Protein AF-A0A7R9L6K8-F1 (afdb_monomer)

Mean predicted aligned error: 10.0 Å

Organism: NCBI:txid1979941

Foldseek 3Di:
DDDPPQAAFAPAPPGRDGANDWDQAPQQRGTHHPQQNDCVSRVPPRPVQVPQDFDAQPQQRHGQGDDPPDDNVVSSVVCVVPPDPRD

Radius of gyration: 20.95 Å; Cα contacts (8 Å, |Δi|>4): 114; chains: 1; bounding box: 40×27×68 Å

Structure (mmCIF, N/CA/C/O backbone):
data_AF-A0A7R9L6K8-F1
#
_entry.id   AF-A0A7R9L6K8-F1
#
loop_
_atom_site.group_PDB
_atom_site.id
_atom_site.type_symbol
_atom_site.label_atom_id
_atom_site.label_alt_id
_atom_site.label_comp_id
_atom_site.label_asym_id
_atom_site.label_entity_id
_atom_site.label_seq_id
_atom_site.pdbx_PDB_ins_code
_atom_site.Cartn_x
_atom_site.Cartn_y
_atom_site.Cartn_z
_atom_site.occupancy
_atom_site.B_iso_or_equiv
_atom_site.auth_seq_id
_atom_site.auth_comp_id
_atom_site.auth_asym_id
_atom_site.auth_atom_id
_atom_site.pdbx_PDB_model_num
ATOM 1 N N . MET A 1 1 ? 12.581 -17.213 -35.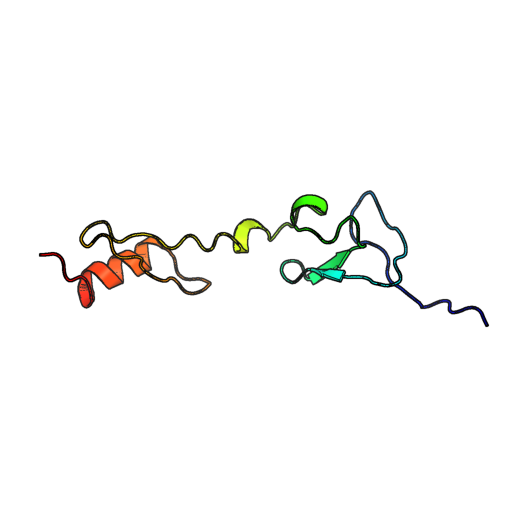738 1.00 55.41 1 MET A N 1
ATOM 2 C CA . MET A 1 1 ? 11.617 -16.150 -35.396 1.00 55.41 1 MET A CA 1
ATOM 3 C C . MET A 1 1 ? 12.168 -15.429 -34.191 1.00 55.41 1 MET A C 1
ATOM 5 O O . MET A 1 1 ? 12.402 -16.066 -33.174 1.00 55.41 1 MET A O 1
ATOM 9 N N . GLU A 1 2 ? 12.455 -14.149 -34.352 1.00 62.53 2 GLU A N 1
ATOM 10 C CA . GLU A 1 2 ? 12.851 -13.250 -33.271 1.00 62.53 2 GLU A CA 1
ATOM 11 C C . GLU A 1 2 ? 11.544 -12.673 -32.703 1.00 62.53 2 GLU A C 1
ATOM 13 O O . GLU A 1 2 ? 10.636 -12.385 -33.482 1.00 62.53 2 GLU A O 1
ATOM 18 N N . PHE A 1 3 ? 11.393 -12.578 -31.378 1.00 66.44 3 PHE A N 1
ATOM 19 C CA . PHE A 1 3 ? 10.196 -12.018 -30.731 1.00 66.44 3 PHE A CA 1
ATOM 20 C C . PHE A 1 3 ? 10.505 -10.593 -30.239 1.00 66.44 3 PHE A C 1
ATOM 22 O O . PHE A 1 3 ? 10.827 -10.420 -29.064 1.00 66.44 3 PHE A O 1
ATOM 29 N N . PRO A 1 4 ? 10.422 -9.555 -31.091 1.00 61.91 4 PRO A N 1
ATOM 30 C CA . PRO A 1 4 ? 10.888 -8.201 -30.766 1.00 61.91 4 PRO A CA 1
ATOM 31 C C . PRO A 1 4 ? 10.032 -7.450 -29.727 1.00 61.91 4 PRO A C 1
ATOM 33 O O . PRO A 1 4 ? 10.267 -6.275 -29.475 1.00 61.91 4 PRO A O 1
ATOM 36 N N . HIS A 1 5 ? 9.047 -8.111 -29.116 1.00 66.81 5 HIS A N 1
ATOM 37 C CA . HIS A 1 5 ? 8.081 -7.529 -28.174 1.00 66.81 5 HIS A CA 1
ATOM 38 C C . HIS A 1 5 ? 7.977 -8.335 -26.868 1.00 66.81 5 HIS A C 1
ATOM 40 O O . HIS A 1 5 ? 7.060 -8.114 -26.078 1.00 66.81 5 HIS A O 1
ATOM 46 N N . LEU A 1 6 ? 8.844 -9.334 -26.668 1.00 77.94 6 LEU A N 1
ATOM 47 C CA . LEU A 1 6 ? 8.760 -10.200 -25.498 1.00 77.94 6 LEU A CA 1
ATOM 48 C C . LEU A 1 6 ? 9.474 -9.538 -24.313 1.00 77.94 6 LEU A C 1
ATOM 50 O O . LEU A 1 6 ? 10.692 -9.380 -24.335 1.00 77.94 6 LEU A O 1
ATOM 54 N N . GLY A 1 7 ? 8.715 -9.196 -23.275 1.00 82.31 7 GLY A N 1
ATOM 55 C CA . GLY A 1 7 ? 9.237 -8.597 -22.045 1.00 82.31 7 GLY A CA 1
ATOM 56 C C . GLY A 1 7 ? 9.038 -7.083 -21.949 1.00 82.31 7 GLY A C 1
ATOM 57 O O . GLY A 1 7 ? 8.570 -6.435 -22.882 1.00 82.31 7 GLY A O 1
ATOM 58 N N . GLN A 1 8 ? 9.362 -6.518 -20.785 1.00 88.88 8 GLN A N 1
ATOM 59 C CA . GLN A 1 8 ? 9.332 -5.075 -20.527 1.00 88.88 8 GLN A CA 1
ATOM 60 C C . GLN A 1 8 ? 10.602 -4.632 -19.803 1.00 88.88 8 GLN A C 1
ATOM 62 O O . GLN A 1 8 ? 11.251 -5.416 -19.110 1.00 88.88 8 GLN A O 1
ATOM 67 N N . HIS A 1 9 ? 10.961 -3.363 -19.974 1.00 92.25 9 HIS A N 1
ATOM 68 C CA . HIS A 1 9 ? 12.111 -2.782 -19.297 1.00 92.25 9 HIS A CA 1
ATOM 69 C C . HIS A 1 9 ? 11.768 -2.427 -17.850 1.00 92.25 9 HIS A C 1
ATOM 7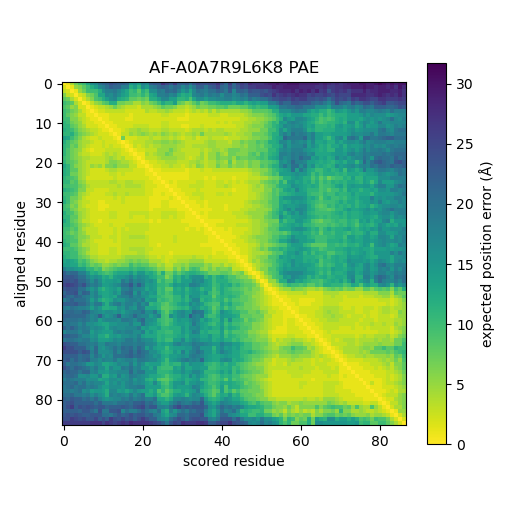1 O O . HIS A 1 9 ? 10.693 -1.903 -17.563 1.00 92.25 9 HIS A O 1
ATOM 77 N N . CYS A 1 10 ? 12.706 -2.694 -16.943 1.00 93.38 10 CYS A N 1
ATOM 78 C CA . CYS A 1 10 ? 12.612 -2.255 -15.559 1.00 93.38 10 CYS A CA 1
ATOM 79 C C . CYS A 1 10 ? 12.522 -0.720 -15.484 1.00 93.38 10 CYS A C 1
ATOM 81 O O . CYS A 1 10 ? 13.354 -0.024 -16.063 1.00 93.38 10 CYS A O 1
ATOM 83 N N . SER A 1 11 ? 11.554 -0.206 -14.725 1.00 94.12 11 SER A N 1
ATOM 84 C CA . SER A 1 11 ? 11.321 1.230 -14.496 1.00 94.12 11 SER A CA 1
ATOM 85 C C . SER A 1 11 ? 12.253 1.819 -13.430 1.00 94.12 11 SER A C 1
ATOM 87 O O . SER A 1 11 ? 12.056 2.951 -12.997 1.00 94.12 11 SER A O 1
ATOM 89 N N . HIS A 1 12 ? 13.224 1.040 -12.944 1.00 93.25 12 HIS A N 1
ATOM 90 C CA . HIS A 1 12 ? 14.238 1.520 -12.014 1.00 93.25 12 HIS A CA 1
ATOM 91 C C . HIS A 1 12 ? 15.316 2.307 -12.767 1.00 93.25 12 HIS A C 1
ATOM 93 O O . HIS A 1 12 ? 15.845 1.823 -13.771 1.00 93.25 12 HIS A O 1
ATOM 99 N N . GLU A 1 13 ? 15.648 3.480 -12.230 1.00 89.38 13 GLU A N 1
ATOM 100 C CA . GLU A 1 13 ? 16.456 4.547 -12.841 1.00 89.38 13 GLU A CA 1
ATOM 101 C C . GLU A 1 13 ? 17.832 4.062 -13.322 1.00 89.38 13 GLU A C 1
ATOM 103 O O . GLU A 1 13 ? 18.350 4.516 -14.341 1.00 89.38 13 GLU A O 1
ATOM 108 N N . GLU A 1 14 ? 18.411 3.106 -12.595 1.00 90.69 14 GLU A N 1
ATOM 109 C CA . GLU A 1 14 ? 19.763 2.596 -12.835 1.00 90.69 14 GLU A CA 1
ATOM 110 C C . GLU A 1 14 ? 19.779 1.245 -13.574 1.00 90.69 14 GLU A C 1
ATOM 112 O O . GLU A 1 14 ? 20.834 0.786 -14.006 1.00 90.69 14 GLU A O 1
ATOM 117 N N . CYS A 1 15 ? 18.624 0.585 -13.740 1.00 91.12 15 CYS A N 1
ATOM 118 C CA . CYS A 1 15 ? 18.562 -0.785 -14.255 1.00 91.12 15 CYS A CA 1
ATOM 119 C C . CYS A 1 15 ? 18.232 -0.842 -15.749 1.00 91.12 15 CYS A C 1
ATOM 121 O O . CYS A 1 15 ? 18.989 -1.432 -16.518 1.00 91.12 15 CYS A O 1
ATOM 123 N N . HIS A 1 16 ? 17.070 -0.307 -16.150 1.00 84.75 16 HIS A N 1
ATOM 124 C CA . HIS A 1 16 ? 16.517 -0.354 -17.517 1.00 84.75 16 HIS A CA 1
ATOM 125 C C . HIS A 1 16 ? 16.639 -1.707 -18.258 1.00 84.75 16 HIS A C 1
ATOM 127 O O . HIS A 1 16 ? 16.565 -1.764 -19.488 1.00 84.75 16 HIS A O 1
ATOM 133 N N . ARG A 1 17 ? 16.817 -2.819 -17.535 1.00 87.88 17 ARG A N 1
ATOM 134 C CA . ARG A 1 17 ? 17.005 -4.155 -18.105 1.00 87.88 17 ARG A CA 1
ATOM 135 C C . ARG A 1 17 ? 15.689 -4.66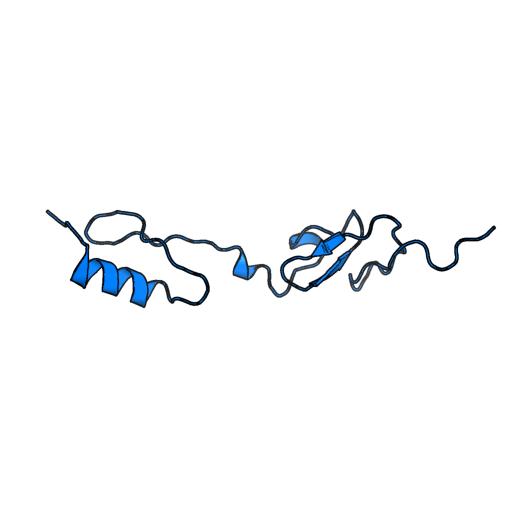7 -18.679 1.00 87.88 17 ARG A C 1
ATOM 137 O O . ARG A 1 17 ? 14.663 -4.575 -18.008 1.00 87.88 17 ARG A O 1
ATOM 144 N N . LEU A 1 18 ? 15.741 -5.248 -19.878 1.00 88.69 18 LEU A N 1
ATOM 145 C CA . LEU A 1 18 ? 14.625 -5.997 -20.454 1.00 88.69 18 LEU A CA 1
ATOM 146 C C . LEU A 1 18 ? 14.439 -7.307 -19.677 1.00 88.69 18 LEU A C 1
ATOM 148 O O . LEU A 1 18 ? 15.344 -8.144 -19.641 1.00 88.69 18 LEU A O 1
ATOM 152 N N . ASP A 1 19 ? 13.275 -7.465 -19.055 1.00 85.69 19 ASP A N 1
ATOM 153 C CA . ASP A 1 19 ? 12.887 -8.660 -18.314 1.00 85.69 19 ASP A CA 1
ATOM 154 C C . ASP A 1 19 ? 11.676 -9.328 -18.975 1.00 85.69 19 ASP A C 1
ATOM 156 O O . ASP A 1 19 ? 10.745 -8.657 -19.427 1.00 85.69 19 ASP A O 1
ATOM 160 N N . PHE A 1 20 ? 11.696 -10.657 -19.055 1.00 86.56 20 PHE A N 1
ATOM 161 C CA . PHE A 1 20 ? 10.637 -11.444 -19.690 1.00 86.56 20 PHE A CA 1
ATOM 162 C C . PHE A 1 20 ? 9.481 -11.764 -18.733 1.00 86.56 20 PHE A C 1
ATOM 164 O O . PHE A 1 20 ? 8.403 -12.134 -19.196 1.00 86.56 20 PHE A O 1
ATOM 171 N N . LEU A 1 21 ? 9.688 -11.590 -17.421 1.00 87.19 21 LEU A N 1
ATOM 172 C CA . LEU A 1 21 ? 8.671 -11.692 -16.376 1.00 87.19 21 LEU A CA 1
ATOM 173 C C . LEU A 1 21 ? 8.569 -10.361 -15.608 1.00 87.19 21 LEU A C 1
ATOM 175 O O . LEU A 1 21 ? 8.871 -10.297 -14.414 1.00 87.19 21 LEU A O 1
ATOM 179 N N . PRO A 1 22 ? 8.138 -9.281 -16.283 1.00 86.56 22 PRO A N 1
ATOM 180 C CA . PRO A 1 22 ? 7.972 -7.993 -15.636 1.00 86.56 22 PRO A CA 1
ATOM 181 C C . PRO A 1 22 ? 6.910 -8.048 -14.534 1.00 86.56 22 PRO A C 1
ATOM 183 O O . PRO A 1 22 ? 5.787 -8.504 -14.760 1.00 86.56 22 PRO A O 1
ATOM 186 N N . VAL A 1 23 ? 7.243 -7.520 -13.358 1.00 91.69 23 VAL A N 1
ATOM 187 C CA . VAL A 1 23 ? 6.331 -7.413 -12.214 1.00 91.69 23 VAL A CA 1
ATOM 188 C C . VAL A 1 23 ? 5.809 -5.986 -12.131 1.00 91.69 23 VAL A C 1
ATOM 190 O O . VAL A 1 23 ? 6.586 -5.036 -12.058 1.00 91.69 23 VAL A O 1
ATOM 193 N N . LYS A 1 24 ? 4.485 -5.821 -12.136 1.00 93.94 24 LYS A N 1
ATOM 194 C CA . LYS A 1 24 ? 3.850 -4.520 -11.920 1.00 93.94 24 LYS A CA 1
ATOM 195 C C . LYS A 1 24 ? 3.682 -4.280 -10.422 1.00 93.94 24 LYS A C 1
ATOM 197 O O . LYS A 1 24 ? 3.088 -5.101 -9.738 1.00 93.94 24 LYS A O 1
ATOM 202 N N . CYS A 1 25 ? 4.180 -3.151 -9.935 1.00 93.00 25 CYS A N 1
ATOM 203 C CA . CYS A 1 25 ? 4.007 -2.728 -8.552 1.00 93.00 25 CYS A CA 1
ATOM 204 C C . CYS A 1 25 ? 2.560 -2.273 -8.305 1.00 93.00 25 CYS A C 1
ATOM 206 O O . CYS A 1 25 ? 2.059 -1.396 -9.011 1.00 93.00 25 CYS A O 1
ATOM 208 N N . ASP A 1 26 ? 1.896 -2.816 -7.284 1.00 90.06 26 ASP A N 1
ATOM 209 C CA . ASP A 1 26 ? 0.501 -2.480 -6.960 1.00 90.06 26 ASP A CA 1
ATOM 210 C C . ASP A 1 26 ? 0.323 -1.057 -6.403 1.00 90.06 26 ASP A C 1
ATOM 212 O O . ASP A 1 26 ? -0.777 -0.509 -6.444 1.00 90.06 26 ASP A O 1
ATOM 216 N N . LEU A 1 27 ? 1.397 -0.437 -5.899 1.00 89.62 27 LEU A N 1
ATOM 217 C CA . LEU A 1 27 ? 1.344 0.897 -5.292 1.00 89.62 27 LEU A CA 1
ATOM 218 C C . LEU A 1 27 ? 1.649 2.026 -6.275 1.00 89.62 27 LEU A C 1
ATOM 220 O O . LEU A 1 27 ? 0.962 3.044 -6.271 1.00 89.62 27 LEU A O 1
ATOM 224 N N . CYS A 1 28 ? 2.701 1.896 -7.088 1.00 91.81 28 CYS A N 1
ATOM 225 C CA . CYS A 1 28 ? 3.108 2.937 -8.041 1.00 91.81 28 CYS A CA 1
ATOM 226 C C . CYS A 1 28 ? 2.747 2.610 -9.496 1.00 91.81 28 CYS A C 1
ATOM 228 O O . CYS A 1 28 ? 2.985 3.434 -10.370 1.00 91.81 28 CYS A O 1
ATOM 230 N N . ALA A 1 29 ? 2.173 1.429 -9.764 1.00 91.75 29 ALA A N 1
ATOM 231 C CA . ALA A 1 29 ? 1.777 0.943 -11.089 1.00 91.75 29 ALA A CA 1
ATOM 232 C C . ALA A 1 29 ? 2.909 0.824 -12.132 1.00 91.75 29 ALA A C 1
ATOM 234 O O . ALA A 1 29 ? 2.631 0.441 -13.272 1.00 91.75 29 ALA A O 1
ATOM 235 N N . ASN A 1 30 ? 4.162 1.085 -11.747 1.00 93.12 30 ASN A N 1
ATOM 236 C CA . ASN A 1 30 ? 5.348 0.903 -12.582 1.00 93.12 30 ASN A CA 1
ATOM 237 C C . ASN A 1 30 ? 5.762 -0.570 -12.662 1.00 93.12 30 ASN A C 1
ATOM 239 O O . ASN A 1 30 ? 5.375 -1.393 -11.830 1.00 93.12 30 ASN A O 1
ATOM 243 N N . VAL A 1 31 ? 6.565 -0.892 -13.675 1.00 94.06 31 VAL A N 1
ATOM 244 C CA . VAL A 1 31 ? 6.983 -2.261 -13.990 1.00 94.06 31 VAL A CA 1
ATOM 245 C C . VAL A 1 31 ? 8.461 -2.453 -13.674 1.00 94.06 31 VAL A C 1
ATOM 247 O O . VAL A 1 31 ? 9.290 -1.660 -14.112 1.00 94.06 31 VAL A O 1
ATOM 250 N N . TYR A 1 32 ? 8.807 -3.517 -12.954 1.00 94.25 32 TYR A N 1
ATOM 251 C CA . TYR A 1 32 ? 10.166 -3.801 -12.496 1.00 94.25 32 TYR A CA 1
ATOM 252 C C . TYR A 1 32 ? 10.586 -5.242 -12.813 1.00 94.25 32 TYR A C 1
ATOM 254 O O . TYR A 1 32 ? 9.748 -6.121 -13.017 1.00 94.25 32 TYR A O 1
ATOM 262 N N . CYS A 1 33 ? 11.897 -5.482 -12.876 1.00 93.88 33 CYS A N 1
ATOM 263 C CA . CYS A 1 33 ? 12.464 -6.825 -13.018 1.00 93.88 33 CYS A CA 1
ATOM 264 C C . CYS A 1 33 ? 12.502 -7.571 -11.673 1.00 93.88 33 CYS A C 1
ATOM 266 O O . CYS A 1 33 ? 12.232 -6.992 -10.619 1.00 93.88 33 CYS A O 1
ATOM 268 N N . LEU A 1 34 ? 12.907 -8.842 -11.699 1.00 90.69 34 LEU A N 1
ATOM 269 C CA . LEU A 1 34 ? 12.945 -9.720 -10.521 1.00 90.69 34 LEU A CA 1
ATOM 270 C C . LEU A 1 34 ? 13.895 -9.258 -9.396 1.00 90.69 34 LEU A C 1
ATOM 272 O O . LEU A 1 34 ? 13.791 -9.738 -8.274 1.00 90.69 34 LEU A O 1
ATOM 276 N N . ASP A 1 35 ? 14.810 -8.336 -9.686 1.00 92.25 35 ASP A N 1
ATOM 277 C CA . ASP A 1 35 ? 15.732 -7.749 -8.703 1.00 92.25 35 ASP A CA 1
ATOM 278 C C . ASP A 1 35 ? 15.154 -6.468 -8.059 1.00 92.25 35 ASP A C 1
ATOM 280 O O . ASP A 1 35 ? 15.392 -6.162 -6.890 1.00 92.25 35 ASP A O 1
ATOM 284 N N . HIS A 1 36 ? 14.300 -5.752 -8.803 1.00 93.62 36 HIS A N 1
ATOM 285 C CA . HIS A 1 36 ? 13.751 -4.447 -8.413 1.00 93.62 36 HIS A CA 1
ATOM 286 C C . HIS A 1 36 ? 12.250 -4.468 -8.068 1.00 93.62 36 HIS A C 1
ATOM 288 O O . HIS A 1 36 ? 11.664 -3.417 -7.816 1.00 93.62 36 HIS A O 1
ATOM 294 N N . TYR A 1 37 ? 11.607 -5.641 -8.046 1.00 91.12 37 TYR A N 1
ATOM 295 C CA . TYR A 1 37 ? 10.168 -5.766 -7.766 1.00 91.12 37 TYR A CA 1
ATOM 296 C C . TYR A 1 37 ? 9.776 -5.370 -6.334 1.00 91.12 37 TYR A C 1
ATOM 298 O O . TYR A 1 37 ? 8.645 -4.940 -6.110 1.00 91.12 37 TYR A O 1
ATOM 306 N N . SER A 1 38 ? 10.689 -5.505 -5.366 1.00 91.75 38 SER A N 1
ATOM 307 C CA . SER A 1 38 ? 10.416 -5.154 -3.970 1.00 91.75 38 SER A CA 1
ATOM 308 C C . SER A 1 38 ? 10.261 -3.638 -3.805 1.00 91.75 38 SER A C 1
ATOM 310 O O . SER A 1 38 ? 10.952 -2.867 -4.478 1.00 91.75 38 SER A O 1
ATOM 312 N N . TYR A 1 39 ? 9.374 -3.197 -2.904 1.00 91.00 39 TYR A N 1
ATOM 313 C CA . TYR A 1 39 ? 9.143 -1.768 -2.647 1.00 91.00 39 TYR A CA 1
ATOM 314 C C . TYR A 1 39 ? 10.415 -1.029 -2.217 1.00 91.00 39 TYR A C 1
ATOM 316 O O . TYR A 1 39 ? 10.586 0.139 -2.563 1.00 91.00 39 TYR A O 1
ATOM 324 N N . GLU A 1 40 ? 11.313 -1.710 -1.506 1.00 90.44 40 GLU A N 1
ATOM 325 C CA . GLU A 1 40 ? 12.601 -1.169 -1.069 1.00 90.44 40 GLU A CA 1
ATOM 326 C C . GLU A 1 40 ? 13.573 -1.026 -2.246 1.00 90.44 40 GLU A C 1
ATOM 328 O O . GLU A 1 40 ? 14.159 0.043 -2.425 1.00 90.44 40 GLU A O 1
ATOM 333 N N . SER A 1 41 ?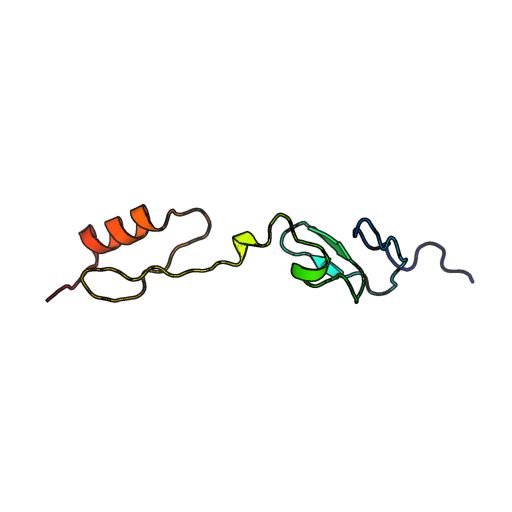 13.683 -2.054 -3.099 1.00 91.56 41 SER A N 1
ATOM 334 C CA . SER A 1 41 ? 14.610 -2.062 -4.240 1.00 91.56 41 SER A CA 1
ATOM 335 C C . SER A 1 41 ? 14.341 -0.923 -5.224 1.00 91.56 41 SER A C 1
ATOM 337 O O . SER A 1 41 ? 15.280 -0.340 -5.756 1.00 91.56 41 SER A O 1
ATOM 339 N N . HIS A 1 42 ? 13.072 -0.577 -5.470 1.00 92.19 42 HIS A N 1
ATOM 340 C CA . HIS A 1 42 ? 12.725 0.545 -6.349 1.00 92.19 42 HIS A CA 1
ATOM 341 C C . HIS A 1 42 ? 12.367 1.838 -5.612 1.00 92.19 42 HIS A C 1
ATOM 343 O O . HIS A 1 42 ? 11.883 2.766 -6.259 1.00 92.19 42 HIS A O 1
ATOM 349 N N . LYS A 1 43 ? 12.592 1.904 -4.289 1.00 90.12 43 LYS A N 1
ATOM 350 C CA . LYS A 1 43 ? 12.259 3.056 -3.433 1.00 90.12 43 LYS A CA 1
ATOM 351 C C . LYS A 1 43 ? 10.854 3.585 -3.734 1.00 90.12 43 LYS A C 1
ATOM 353 O O . LYS A 1 43 ? 10.683 4.727 -4.158 1.00 90.12 43 LYS A O 1
ATOM 358 N N . CYS A 1 44 ? 9.853 2.715 -3.585 1.00 90.81 44 CYS A N 1
ATOM 359 C CA . CYS A 1 44 ? 8.497 2.995 -4.041 1.00 90.81 44 CYS A CA 1
ATOM 360 C C . CYS A 1 44 ? 7.989 4.327 -3.464 1.00 90.81 44 CYS A C 1
ATOM 362 O O . CYS A 1 44 ? 7.890 4.449 -2.240 1.00 90.81 44 CYS A O 1
ATOM 364 N N . PRO A 1 45 ? 7.591 5.301 -4.305 1.00 86.50 45 PRO A N 1
ATOM 365 C CA . PRO A 1 45 ? 7.099 6.592 -3.819 1.00 86.50 45 PRO A CA 1
ATOM 366 C C . PRO A 1 45 ? 5.827 6.445 -2.973 1.00 86.50 45 PRO A C 1
ATOM 368 O O . PRO A 1 45 ? 5.534 7.289 -2.134 1.00 86.50 45 PRO A O 1
ATOM 371 N N . ASN A 1 46 ? 5.102 5.340 -3.166 1.00 84.56 46 ASN A N 1
ATOM 372 C CA . ASN A 1 46 ? 3.865 5.020 -2.471 1.00 84.56 46 ASN A CA 1
ATOM 373 C C . ASN A 1 46 ? 4.051 3.930 -1.393 1.00 84.56 46 ASN A C 1
ATOM 375 O O . ASN A 1 46 ? 3.054 3.405 -0.901 1.00 84.56 46 ASN A O 1
ATOM 379 N N . ALA A 1 47 ? 5.291 3.587 -1.002 1.00 80.19 47 ALA A N 1
ATOM 380 C CA . ALA A 1 47 ? 5.566 2.575 0.031 1.00 80.19 47 ALA A CA 1
ATOM 381 C C . ALA A 1 47 ? 4.859 2.877 1.363 1.00 80.19 47 ALA A C 1
ATOM 383 O O . ALA A 1 47 ? 4.351 1.965 2.005 1.00 80.19 47 ALA A O 1
ATOM 384 N N . HIS A 1 48 ? 4.745 4.158 1.726 1.00 68.12 48 HIS A N 1
ATOM 385 C CA . HIS A 1 48 ? 4.112 4.623 2.968 1.00 68.12 48 HIS A CA 1
ATOM 386 C C . HIS A 1 48 ? 2.605 4.286 3.059 1.00 68.12 48 HIS A C 1
ATOM 388 O O . HIS A 1 48 ? 1.970 4.441 4.099 1.00 68.12 48 HIS A O 1
ATOM 394 N N . HIS A 1 49 ? 1.985 3.819 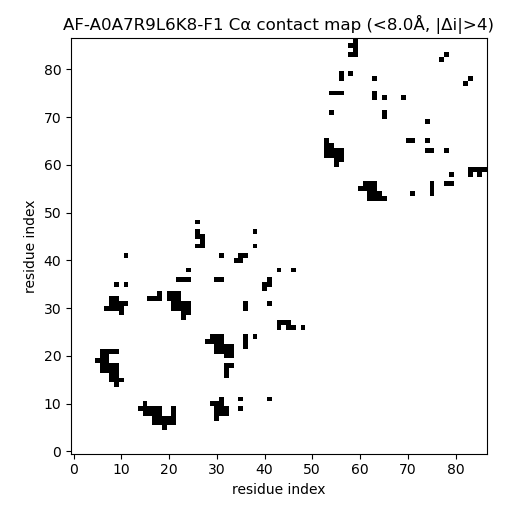1.970 1.00 66.19 49 HIS A N 1
ATOM 395 C CA . HIS A 1 49 ? 0.608 3.319 1.996 1.00 66.19 49 HIS A CA 1
ATOM 396 C C . HIS A 1 49 ? 0.492 1.869 2.507 1.00 66.19 49 HIS A C 1
ATOM 398 O O . HIS A 1 49 ? -0.632 1.368 2.602 1.00 66.19 49 HIS A O 1
ATOM 404 N N . LEU A 1 50 ? 1.609 1.180 2.794 1.00 62.88 50 LEU A N 1
ATOM 405 C CA . LEU A 1 50 ? 1.602 -0.145 3.431 1.00 62.88 50 LEU A CA 1
ATOM 406 C C . LEU A 1 50 ? 1.578 -0.098 4.955 1.00 62.88 50 LEU A C 1
ATOM 408 O O . LEU A 1 50 ? 1.294 -1.135 5.557 1.00 62.88 50 LEU A O 1
ATOM 412 N N . ASP A 1 51 ? 1.850 1.054 5.568 1.00 62.56 51 ASP A N 1
ATOM 413 C CA . ASP A 1 51 ? 1.796 1.238 7.015 1.00 62.56 51 ASP A CA 1
ATOM 414 C C . ASP A 1 51 ? 0.338 1.182 7.500 1.00 62.56 51 ASP A C 1
ATOM 416 O O . ASP A 1 51 ? -0.281 2.178 7.869 1.00 62.56 51 ASP A O 1
ATOM 420 N N . ASN A 1 52 ? -0.235 -0.024 7.499 1.00 66.56 52 ASN A N 1
ATOM 421 C CA 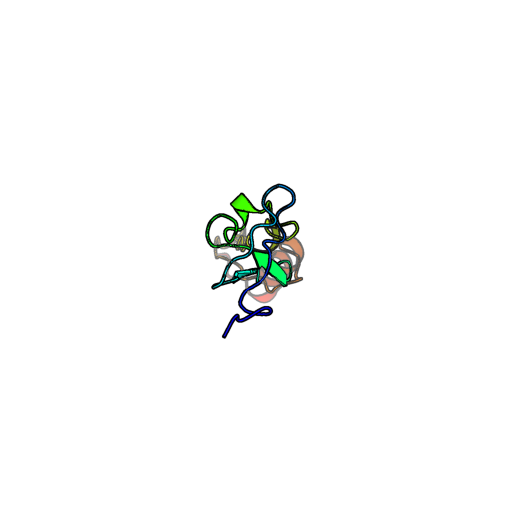. ASN A 1 52 ? -1.479 -0.365 8.178 1.00 66.56 52 ASN A CA 1
ATOM 422 C C . ASN A 1 52 ? -1.210 -0.400 9.689 1.00 66.56 52 ASN A C 1
ATOM 424 O O . ASN A 1 52 ? -1.305 -1.445 10.335 1.00 66.56 52 ASN A O 1
ATOM 428 N N . GLN A 1 53 ? -0.826 0.737 10.263 1.00 72.31 53 GLN A N 1
ATOM 429 C CA . GLN A 1 53 ? -0.767 0.875 11.708 1.00 72.31 53 GLN A CA 1
ATOM 430 C C . GLN A 1 53 ? -2.197 1.010 12.226 1.00 72.31 53 GLN A C 1
ATOM 432 O O . GLN A 1 53 ? -2.885 1.994 11.962 1.00 72.31 53 GLN A O 1
ATOM 437 N N . VAL A 1 54 ? -2.656 -0.014 12.943 1.00 85.19 54 VAL A N 1
ATOM 438 C CA . VAL A 1 54 ? -3.946 0.013 13.632 1.00 85.19 54 VAL A CA 1
ATOM 439 C C . VAL A 1 54 ? -3.727 0.724 14.968 1.00 85.19 54 VAL A C 1
ATOM 441 O O . VAL A 1 54 ? -3.015 0.179 15.816 1.00 85.19 54 VAL A O 1
ATOM 444 N N . PRO A 1 55 ? -4.269 1.936 15.177 1.00 88.50 55 PRO A N 1
ATOM 445 C CA . PRO A 1 55 ? -4.123 2.624 16.446 1.00 88.50 55 PRO A CA 1
ATOM 446 C C . PRO A 1 55 ? -4.863 1.858 17.538 1.00 88.50 55 PRO A C 1
ATOM 448 O O . PRO A 1 55 ? -5.873 1.190 17.300 1.00 88.50 55 PRO A O 1
ATOM 451 N N . ILE A 1 56 ? -4.366 1.993 18.758 1.00 90.50 56 ILE A N 1
ATOM 452 C CA . ILE A 1 56 ? -5.014 1.452 19.945 1.00 90.50 56 ILE A CA 1
ATOM 453 C C . ILE A 1 56 ? -5.828 2.567 20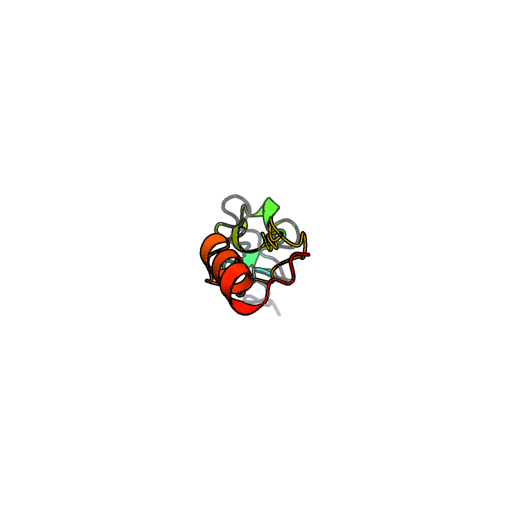.596 1.00 90.50 56 ILE A C 1
ATOM 455 O O . ILE A 1 56 ? -5.351 3.697 20.717 1.00 90.50 56 ILE A O 1
ATOM 459 N N . CYS A 1 57 ? -7.050 2.255 21.020 1.00 92.88 57 CYS A N 1
ATOM 460 C CA . CYS A 1 57 ? -7.832 3.171 21.836 1.00 92.88 57 CYS A CA 1
ATOM 461 C C . CYS A 1 57 ? -7.141 3.360 23.199 1.00 92.88 57 CYS A C 1
ATOM 463 O O . CYS A 1 57 ? -6.904 2.369 23.890 1.00 92.88 57 CYS A O 1
ATOM 465 N N . PRO A 1 58 ? -6.846 4.597 23.633 1.00 90.75 58 PRO A N 1
ATOM 466 C CA . PRO A 1 58 ? -6.157 4.835 24.900 1.00 90.75 58 PRO A CA 1
ATOM 467 C C . PRO A 1 58 ? -7.015 4.540 26.142 1.00 90.75 58 PRO A C 1
ATOM 469 O O . PRO A 1 58 ? -6.465 4.495 27.237 1.00 90.75 58 PRO A O 1
ATOM 472 N N . LEU A 1 59 ? -8.335 4.364 25.993 1.00 92.50 59 LEU A N 1
ATOM 473 C CA . LEU A 1 59 ? -9.252 4.157 27.119 1.00 92.50 59 LEU A CA 1
ATOM 474 C C . LEU A 1 59 ? -9.573 2.674 27.357 1.00 92.50 59 LEU A C 1
ATOM 476 O O . LEU A 1 59 ? -9.528 2.216 28.491 1.00 92.50 59 LEU A O 1
ATOM 480 N N . CYS A 1 60 ? -9.882 1.904 26.308 1.00 93.25 60 CYS A N 1
ATOM 481 C CA . CYS A 1 60 ? -10.201 0.471 26.428 1.00 93.25 60 CYS A CA 1
ATOM 482 C C . CYS A 1 60 ? -9.062 -0.454 25.966 1.00 93.25 60 CYS A C 1
ATOM 484 O O . CYS A 1 60 ? -9.171 -1.676 26.046 1.00 93.25 60 CYS A O 1
ATOM 486 N N . ASN 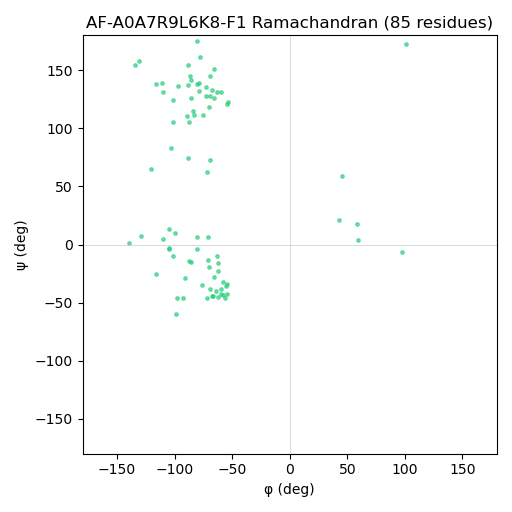A 1 61 ? -7.965 0.108 25.449 1.00 90.31 61 ASN A N 1
ATOM 487 C CA . ASN A 1 61 ? -6.809 -0.625 24.932 1.00 90.31 61 ASN A CA 1
ATOM 488 C C . ASN A 1 61 ? -7.136 -1.608 23.778 1.00 90.31 61 ASN A C 1
ATOM 490 O O . ASN A 1 61 ? -6.332 -2.491 23.464 1.00 90.31 61 ASN A O 1
ATOM 494 N N . GLN A 1 62 ? -8.291 -1.453 23.119 1.00 90.75 62 GLN A N 1
ATOM 495 C CA . GLN A 1 62 ? -8.677 -2.249 21.953 1.00 90.75 62 GLN A CA 1
ATOM 496 C C . GLN A 1 62 ? -8.130 -1.643 20.647 1.00 90.75 62 GLN A C 1
ATOM 498 O O . GLN A 1 62 ? -8.053 -0.416 20.513 1.00 90.75 62 GLN A O 1
ATOM 503 N N . PRO A 1 63 ? -7.752 -2.479 19.662 1.00 89.75 63 PRO A N 1
ATOM 504 C CA . PRO A 1 63 ? -7.331 -2.013 18.346 1.00 89.75 63 PRO A CA 1
ATOM 505 C C . PRO A 1 63 ? -8.513 -1.427 17.570 1.00 89.75 63 PRO A C 1
ATOM 507 O O . PRO A 1 63 ? -9.536 -2.087 17.391 1.00 89.75 63 PRO A O 1
ATOM 510 N N . VAL A 1 64 ? -8.357 -0.204 17.063 1.00 91.12 64 VAL A N 1
ATOM 511 C CA . VAL A 1 64 ? -9.403 0.502 16.316 1.00 91.12 64 VAL A CA 1
ATOM 512 C C . VAL A 1 64 ? -9.107 0.416 14.813 1.00 91.12 64 VAL A C 1
ATOM 514 O O . VAL A 1 64 ? -8.211 1.111 14.328 1.00 91.12 64 VAL A O 1
ATOM 517 N N . PRO A 1 65 ? -9.836 -0.410 14.036 1.00 87.81 65 PRO A N 1
ATOM 518 C CA . PRO A 1 65 ? -9.575 -0.572 12.610 1.00 87.81 65 PRO A CA 1
ATOM 519 C C . PRO A 1 65 ? -9.908 0.706 11.829 1.00 87.81 65 PRO A C 1
ATOM 521 O O . PRO A 1 65 ? -10.992 1.282 11.971 1.00 87.81 65 PRO A O 1
ATOM 524 N N . ILE A 1 66 ? -8.981 1.116 10.959 1.00 83.38 66 ILE A N 1
ATOM 525 C CA . ILE A 1 66 ? -9.122 2.280 10.080 1.00 83.38 66 ILE A CA 1
ATOM 526 C C . ILE A 1 66 ? -9.240 1.813 8.626 1.00 83.38 66 ILE A C 1
ATOM 528 O O . ILE A 1 66 ? -8.521 0.914 8.188 1.00 83.38 66 ILE A O 1
ATOM 532 N N . THR A 1 67 ? -10.131 2.443 7.859 1.00 79.12 67 THR A N 1
ATOM 533 C CA . THR A 1 67 ? -10.204 2.248 6.402 1.00 79.12 67 THR A CA 1
ATOM 534 C C . THR A 1 67 ? -9.283 3.212 5.650 1.00 79.12 67 THR A C 1
ATOM 536 O O . THR A 1 67 ? -8.954 4.295 6.134 1.00 79.12 67 THR A O 1
ATOM 539 N N . ARG A 1 68 ? -8.850 2.837 4.438 1.00 73.50 68 ARG A N 1
ATOM 540 C CA . ARG A 1 68 ? -7.962 3.673 3.611 1.00 73.50 68 ARG A CA 1
ATOM 541 C C . ARG A 1 68 ? -8.570 5.070 3.415 1.00 73.50 68 ARG A C 1
ATOM 543 O O . ARG A 1 68 ? -9.661 5.192 2.869 1.00 73.50 68 ARG A O 1
ATOM 550 N N . GLY A 1 69 ? -7.842 6.104 3.837 1.00 75.00 69 GLY A N 1
ATOM 551 C CA . GLY A 1 69 ? -8.256 7.508 3.721 1.00 75.00 69 GLY A CA 1
ATOM 552 C C . GLY A 1 69 ? -8.899 8.110 4.976 1.00 75.00 69 GLY A C 1
ATOM 553 O O . GLY A 1 69 ? -9.118 9.317 5.007 1.00 75.00 69 GLY A O 1
ATOM 554 N N . GLN A 1 70 ? -9.168 7.321 6.020 1.00 80.25 70 GLN A N 1
ATOM 555 C CA . GLN A 1 70 ? -9.557 7.859 7.326 1.00 80.25 70 GLN A CA 1
ATOM 556 C C . GLN A 1 70 ? -8.321 8.203 8.164 1.00 80.25 70 GLN A C 1
ATOM 558 O O . GLN A 1 70 ? -7.329 7.477 8.157 1.00 80.25 70 GLN A O 1
ATOM 563 N N . LEU A 1 71 ? -8.393 9.312 8.902 1.00 83.75 71 LEU A N 1
ATOM 564 C CA . LEU A 1 71 ? -7.339 9.707 9.832 1.00 83.75 71 LEU A CA 1
ATOM 565 C C . LEU A 1 71 ? -7.463 8.922 11.150 1.00 83.75 71 LEU A C 1
ATOM 567 O O . LEU A 1 71 ? -8.586 8.779 11.653 1.00 83.75 71 LEU A O 1
ATOM 571 N N . PRO A 1 72 ? -6.341 8.452 11.730 1.00 85.19 72 PRO A N 1
ATOM 572 C CA . PRO A 1 72 ? -6.337 7.674 12.967 1.00 85.19 72 PRO A CA 1
ATOM 573 C C . PRO A 1 72 ? -7.022 8.414 14.118 1.00 85.19 72 PRO A C 1
ATOM 575 O O . PRO A 1 72 ? -7.891 7.837 14.768 1.00 85.19 72 PRO A O 1
ATOM 578 N N . ASP A 1 73 ? -6.721 9.701 14.310 1.00 87.81 73 ASP A N 1
ATOM 579 C CA . ASP A 1 73 ? -7.276 10.509 15.402 1.00 87.81 73 ASP A CA 1
ATOM 580 C C . ASP A 1 73 ? -8.806 10.595 15.352 1.00 87.81 73 ASP A C 1
ATOM 582 O O . ASP A 1 73 ? -9.484 10.427 16.365 1.00 87.81 73 ASP A O 1
ATOM 586 N N . ILE A 1 74 ? -9.368 10.791 14.155 1.00 89.25 74 ILE A N 1
ATOM 587 C CA . ILE A 1 74 ? -10.819 10.895 13.958 1.00 89.25 74 ILE A CA 1
ATOM 588 C C . ILE A 1 74 ? -11.496 9.552 14.232 1.00 89.25 74 ILE A C 1
ATOM 590 O O . ILE A 1 74 ? -12.523 9.496 14.907 1.00 89.25 74 ILE A O 1
ATOM 594 N N . ARG A 1 75 ? -10.924 8.455 13.722 1.00 91.06 75 ARG A N 1
ATOM 595 C CA . ARG A 1 75 ? -11.512 7.119 13.866 1.00 91.06 75 ARG A CA 1
ATOM 596 C C . ARG A 1 75 ? -11.458 6.617 15.310 1.00 91.06 75 ARG A C 1
ATOM 598 O O . ARG A 1 75 ? -12.420 5.980 15.750 1.00 91.06 75 ARG A O 1
ATOM 605 N N . VAL A 1 76 ? -10.370 6.908 16.027 1.00 92.06 76 VAL A N 1
ATOM 606 C CA . VAL A 1 76 ? -10.235 6.630 17.464 1.00 92.06 76 VAL A CA 1
ATOM 607 C C . VAL A 1 76 ? -11.211 7.497 18.259 1.00 92.06 76 VAL A C 1
ATOM 609 O O . VAL A 1 76 ? -11.928 6.959 19.094 1.00 92.06 76 VAL A O 1
ATOM 612 N N . GLY A 1 77 ? -11.333 8.791 17.943 1.00 91.50 77 GLY A N 1
ATOM 613 C CA . GLY A 1 77 ? -12.314 9.683 18.572 1.00 91.50 77 GLY A CA 1
ATOM 614 C C . GLY A 1 77 ? -13.761 9.205 18.412 1.00 91.50 77 GLY A C 1
ATOM 615 O O . GLY A 1 77 ? -14.511 9.178 19.381 1.00 91.50 77 GLY A O 1
ATOM 616 N N . GLN A 1 78 ? -14.143 8.746 17.216 1.00 92.56 78 GLN A N 1
ATOM 617 C CA . GLN A 1 78 ? -15.475 8.178 16.984 1.00 92.56 78 GLN A CA 1
ATOM 618 C C . GLN A 1 78 ? -15.713 6.894 17.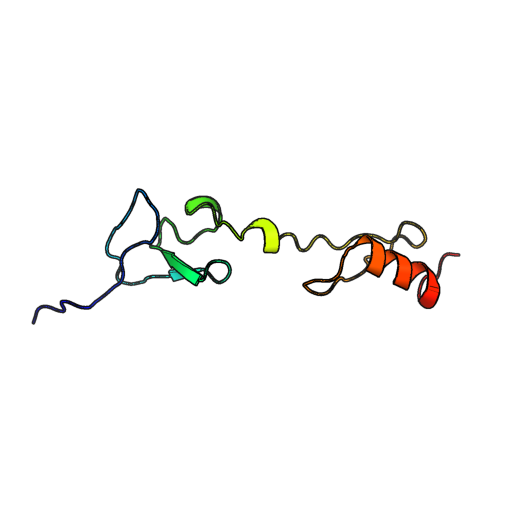789 1.00 92.56 78 GLN A C 1
ATOM 620 O O . GLN A 1 78 ? -16.811 6.690 18.298 1.00 92.56 78 GLN A O 1
ATOM 625 N N . HIS A 1 79 ? -14.706 6.022 17.895 1.00 92.75 79 HIS A N 1
ATOM 626 C CA . HIS A 1 79 ? -14.819 4.837 18.744 1.00 92.75 79 HIS A CA 1
ATOM 627 C C . HIS A 1 79 ? -15.017 5.238 20.212 1.00 92.75 79 HIS A C 1
ATOM 629 O O . HIS A 1 79 ? -15.926 4.709 20.840 1.00 92.75 79 HIS A O 1
ATOM 635 N N . ILE A 1 80 ? -14.244 6.211 20.715 1.00 92.50 80 ILE A N 1
ATOM 636 C CA . ILE A 1 80 ? -14.376 6.742 22.083 1.00 92.50 80 ILE A CA 1
ATOM 637 C C . ILE A 1 80 ? -15.810 7.218 22.368 1.00 92.50 80 ILE A C 1
ATOM 639 O O . ILE A 1 80 ? -16.336 6.931 23.436 1.00 92.50 80 ILE A O 1
ATOM 643 N N . ASP A 1 81 ? -16.447 7.910 21.421 1.00 91.56 81 ASP A N 1
ATOM 644 C CA . ASP A 1 81 ? -17.787 8.484 21.607 1.00 91.56 81 ASP A CA 1
ATOM 645 C C . ASP A 1 81 ? -18.932 7.454 21.521 1.00 91.56 81 ASP A C 1
ATOM 647 O O . ASP A 1 81 ? -19.932 7.595 22.220 1.00 91.56 81 ASP A O 1
ATOM 651 N N . GLN A 1 82 ? -18.811 6.426 20.668 1.00 87.88 82 GLN A N 1
ATOM 652 C CA . GLN A 1 82 ? -19.957 5.569 20.309 1.00 87.88 82 GLN A CA 1
ATOM 653 C C . GLN A 1 82 ? -19.856 4.103 20.734 1.00 87.88 82 GLN A C 1
ATOM 655 O O . GLN A 1 82 ? -20.884 3.441 20.844 1.00 87.88 82 GLN A O 1
ATOM 660 N N . ASP A 1 83 ? -18.644 3.584 20.909 1.00 84.06 83 ASP A N 1
ATOM 661 C CA . ASP A 1 83 ? -18.379 2.136 20.922 1.00 84.06 83 ASP A CA 1
ATOM 662 C C . ASP A 1 83 ? -17.353 1.740 22.001 1.00 84.06 83 ASP A C 1
ATOM 664 O O . ASP A 1 83 ? -16.969 0.581 22.117 1.00 84.06 83 ASP A O 1
ATOM 668 N N . CYS A 1 84 ? -16.866 2.704 22.786 1.00 88.56 84 CYS A N 1
ATOM 669 C CA . CYS A 1 84 ? -15.819 2.472 23.767 1.00 88.56 84 CYS A CA 1
ATOM 670 C C . CYS A 1 84 ? -16.406 2.015 25.103 1.00 88.56 84 CYS A C 1
ATOM 672 O O . CYS A 1 84 ? -16.957 2.803 25.870 1.00 88.56 84 CYS A O 1
ATOM 674 N N . GLU A 1 85 ? -16.246 0.725 25.385 1.00 84.12 85 GLU A N 1
ATOM 675 C CA . GLU A 1 85 ? -16.552 0.112 26.676 1.00 84.12 85 GLU A CA 1
ATOM 676 C C . GLU A 1 85 ? -15.316 0.195 27.585 1.00 84.12 85 GLU A C 1
ATOM 678 O O . GLU A 1 85 ? -14.576 -0.772 27.768 1.00 84.12 85 GLU A O 1
ATOM 683 N N . SER A 1 86 ? -15.044 1.390 28.105 1.00 73.25 86 SER A N 1
ATOM 684 C CA . SER A 1 86 ? -14.057 1.585 29.169 1.00 73.25 86 SER A CA 1
ATOM 685 C C . SER A 1 86 ? -14.738 1.431 30.524 1.00 73.25 86 SER A C 1
ATOM 687 O O . SER A 1 86 ? -15.566 2.267 30.878 1.00 73.25 86 SER A O 1
ATOM 689 N N . ASP A 1 87 ? -14.411 0.349 31.234 1.00 60.09 87 ASP A N 1
ATOM 690 C CA . ASP A 1 87 ? -14.793 0.127 32.639 1.00 60.09 87 ASP A CA 1
ATOM 691 C C . ASP A 1 87 ? -14.079 1.116 33.577 1.00 60.09 87 ASP A C 1
ATOM 693 O O . ASP A 1 87 ? -12.841 1.283 33.434 1.00 60.09 87 ASP A O 1
#

pLDDT: mean 85.39, std 9.67, range [55.41, 94.25]

Secondary structure (DSSP, 8-state):
---TTSSEE--STTT--EESSPEEPTTT--EE-TTT-STTTTT-TTGGGG----PBPTTT--B----TT--HHHHHHHHHHHT----

Nearest PDB structures (foldseek):
  5ij4-assembly1_A  TM=9.153E-01  e=1.720E-03  Saccharomyces cerevisiae S288C
  1x4v-assembly1_A  TM=7.088E-01  e=3.921E-03  Homo sapiens
  1wfe-assembly1_A  TM=8.396E-01  e=4.647E-02  Mus musculus
  1wfh-assembly1_A  TM=6.029E-01  e=1.966E-01  Arabidopsis thaliana
  8wjl-assembly1_C  TM=2.180E-01  e=5.312E+00  Saccharomyces cerevisiae S288C

Solvent-accessible surface area (backbone atoms only — not comparable to full-atom values): 5566 Å² total; per-residue (Å²): 138,84,72,96,74,74,47,41,53,19,68,41,95,88,64,58,46,80,22,78,70,55,38,67,36,93,70,73,67,48,39,17,27,91,82,36,54,49,54,73,67,53,60,41,92,44,51,79,76,66,70,80,74,62,50,62,33,92,74,61,67,46,75,46,87,74,59,96,91,61,56,68,72,60,57,45,50,52,37,61,76,77,70,56,78,58,130

Sequence (87 aa):
MEFPHLGQHCSHEECHRLDFLPVKCDLCANVYCLDHYSYESHKCPNAHHLDNQVPICPLCNQPVPITRGQLPDIRVGQHIDQDCESD

InterPro domains:
  IPR000058 Zinc finger, AN1-type [PF01428] (10-48)
  IPR000058 Zinc finger, AN1-type [PS51039] (4-52)
  IPR035896 AN1-like Zinc finger [G3DSA:4.10.1110.10] (1-55)
  IPR035896 AN1-like Zinc finger [SSF118310] (3-57)
  IPR057357 ZFAND2A/B-like, C2H2 zinc finger [PF25403] (53-86)